Protein AF-A0A960QR96-F1 (afdb_monomer)

Foldseek 3Di:
DPDPCPDPVNVVLCVVLDDPVLVVVLVVLVVQLVVCVVVVPVVSNVVSVVVNVVSVCCSRPVD

Solvent-accessible surface area (backbone atoms only — not comparable to full-atom values): 3596 Å² total; per-residue (Å²): 134,80,69,73,86,80,38,74,71,54,53,54,47,52,62,73,51,61,45,74,66,57,50,51,52,51,54,51,42,52,47,51,28,51,48,20,55,74,68,69,34,66,67,54,26,50,52,35,47,53,52,45,52,50,54,50,43,29,58,69,71,74,98

Nearest PDB structures (foldseek):
  4b6x-assembly2_B  TM=8.288E-01  e=8.305E-01  Pseudomonas syringae pv. pisi
  8qhv-assembly1_0  TM=7.582E-01  e=6.176E+00  Synechocystis sp. PCC 6803
  8qfv-assembly1_0  TM=7.611E-01  e=6.974E+00  Synechocystis sp. PCC 6803
  6zvr-assembly1_C  TM=7.569E-01  e=7.876E+00  Nostoc punctiforme
  6zw4-assembly1_E  TM=7.315E-01  e=7.876E+00  Nostoc punctiforme

pLDDT: mean 87.38, std 14.49, range [45.78, 98.25]

Radius of gyration: 13.13 Å; Cα contacts (8 Å, |Δi|>4): 31; chains: 1; bounding box: 31×22×26 Å

Structure (mmCIF, N/CA/C/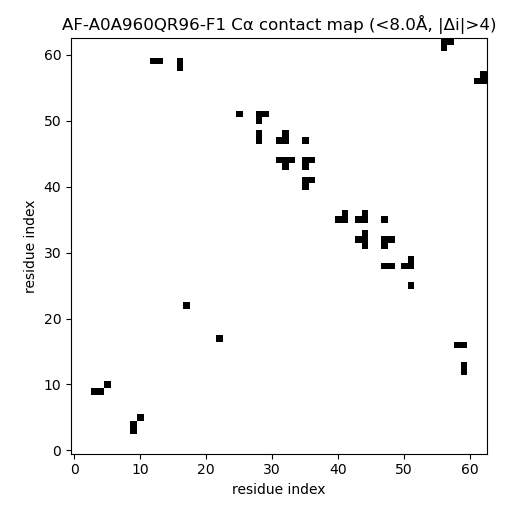O backbone):
data_AF-A0A960QR96-F1
#
_entry.id   AF-A0A960QR96-F1
#
loop_
_atom_site.group_PDB
_atom_site.id
_atom_site.type_symbol
_atom_site.label_atom_id
_atom_site.label_alt_id
_atom_site.label_comp_id
_atom_site.label_asym_id
_atom_site.label_entity_id
_atom_site.label_seq_id
_atom_site.pdbx_PDB_ins_code
_atom_site.Cartn_x
_atom_site.Cartn_y
_atom_site.Cartn_z
_atom_site.occupancy
_atom_site.B_iso_or_equiv
_atom_site.auth_seq_id
_atom_site.auth_comp_id
_atom_site.auth_asym_id
_atom_site.auth_atom_id
_atom_site.pdbx_PDB_model_num
ATOM 1 N N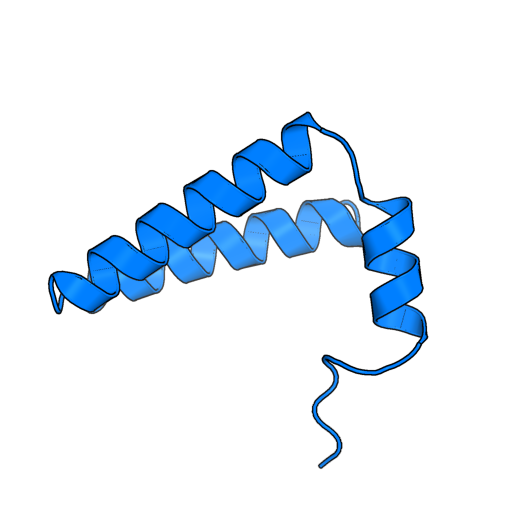 . LEU A 1 1 ? 16.844 -12.321 16.007 1.00 46.84 1 LEU A N 1
ATOM 2 C CA . LEU A 1 1 ? 16.046 -12.041 14.790 1.00 46.84 1 LEU A CA 1
ATOM 3 C C . LEU A 1 1 ? 16.617 -10.813 14.086 1.00 46.84 1 LEU A C 1
ATOM 5 O O . LEU A 1 1 ? 16.380 -9.701 14.536 1.00 46.84 1 LEU A O 1
ATOM 9 N N . ALA A 1 2 ? 17.384 -10.985 13.010 1.00 45.78 2 ALA A N 1
ATOM 10 C CA . ALA A 1 2 ? 17.755 -9.849 12.168 1.00 45.78 2 ALA A CA 1
ATOM 11 C C . ALA A 1 2 ? 16.539 -9.470 11.314 1.00 45.78 2 ALA A C 1
ATOM 13 O O . ALA A 1 2 ? 16.052 -10.287 10.529 1.00 45.78 2 ALA A O 1
ATOM 14 N N . ILE A 1 3 ? 16.023 -8.257 11.505 1.00 52.19 3 ILE A N 1
ATOM 15 C CA . ILE A 1 3 ? 14.902 -7.705 10.745 1.00 52.19 3 ILE A CA 1
ATOM 16 C C . ILE A 1 3 ? 15.255 -7.800 9.251 1.00 52.19 3 ILE A C 1
ATOM 18 O O . ILE A 1 3 ? 16.165 -7.130 8.770 1.00 52.19 3 ILE A O 1
ATOM 22 N N . VAL A 1 4 ? 14.517 -8.629 8.508 1.00 54.19 4 VAL A N 1
ATOM 23 C CA . VAL A 1 4 ? 14.726 -8.977 7.082 1.00 54.19 4 VAL A CA 1
ATOM 24 C C . VAL A 1 4 ? 14.828 -7.749 6.153 1.00 54.19 4 VAL A C 1
ATOM 26 O O . VAL A 1 4 ? 15.309 -7.845 5.027 1.00 54.19 4 VAL A O 1
ATOM 29 N N . ARG A 1 5 ? 14.433 -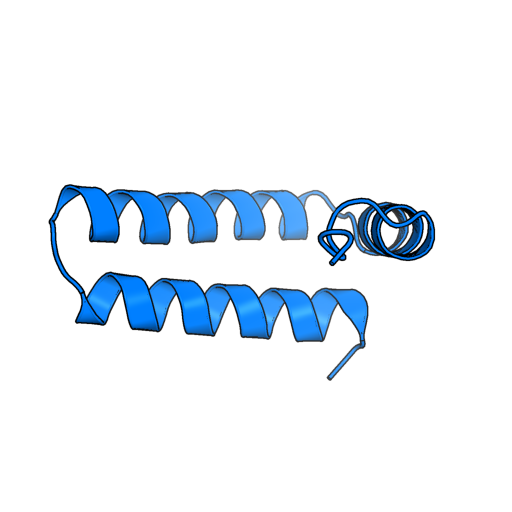6.562 6.633 1.00 51.84 5 ARG A N 1
ATOM 30 C CA . ARG A 1 5 ? 14.434 -5.288 5.898 1.00 51.84 5 ARG A CA 1
ATOM 31 C C . ARG A 1 5 ? 15.831 -4.779 5.514 1.00 51.84 5 ARG A C 1
ATOM 33 O O . ARG A 1 5 ? 15.900 -3.949 4.611 1.00 51.84 5 ARG A O 1
ATOM 40 N N . TYR A 1 6 ? 16.896 -5.265 6.159 1.00 54.97 6 TYR A N 1
ATOM 41 C CA . TYR A 1 6 ? 18.286 -4.846 5.923 1.00 54.97 6 TYR A CA 1
ATOM 42 C C . TYR A 1 6 ? 19.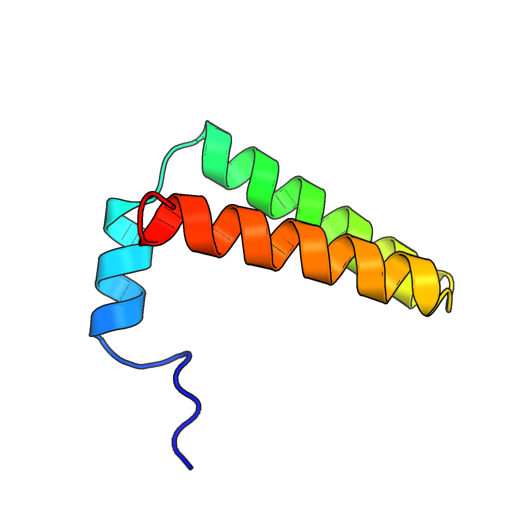179 -6.014 5.475 1.00 54.97 6 TYR A C 1
ATOM 44 O O . TYR A 1 6 ? 20.295 -6.190 5.951 1.00 54.97 6 TYR A O 1
ATOM 52 N N . ARG A 1 7 ? 18.665 -6.872 4.589 1.00 64.44 7 ARG A N 1
ATOM 53 C CA . ARG A 1 7 ? 19.482 -7.878 3.900 1.00 64.44 7 ARG A CA 1
ATOM 54 C C . ARG A 1 7 ? 19.776 -7.390 2.486 1.00 64.44 7 ARG A C 1
ATOM 56 O O . ARG A 1 7 ? 18.866 -6.923 1.805 1.00 64.44 7 ARG A O 1
ATOM 63 N N . GLU A 1 8 ? 21.024 -7.526 2.053 1.00 67.06 8 GLU A N 1
ATOM 64 C CA . GLU A 1 8 ? 21.514 -7.168 0.713 1.00 67.06 8 GLU A CA 1
ATOM 65 C C . GLU A 1 8 ? 20.568 -7.599 -0.439 1.00 67.06 8 GLU A C 1
ATOM 67 O O . GLU A 1 8 ? 20.250 -6.753 -1.280 1.00 67.06 8 GLU A O 1
ATOM 72 N N . PRO A 1 9 ? 19.947 -8.802 -0.429 1.00 76.81 9 PRO A N 1
ATOM 73 C CA . PRO A 1 9 ? 18.960 -9.193 -1.442 1.00 76.81 9 PRO A CA 1
ATOM 74 C C . PRO A 1 9 ? 17.750 -8.252 -1.566 1.00 76.81 9 PRO A C 1
ATOM 76 O O . PRO A 1 9 ? 17.263 -7.999 -2.667 1.00 76.81 9 PRO A O 1
ATOM 79 N N . MET A 1 10 ? 17.265 -7.686 -0.455 1.00 78.06 10 MET A N 1
ATOM 80 C CA . MET A 1 10 ? 16.122 -6.765 -0.475 1.00 78.06 10 MET A CA 1
ATOM 81 C C . MET A 1 10 ? 16.477 -5.407 -1.080 1.00 78.06 10 MET A C 1
ATOM 83 O O . MET A 1 10 ? 15.604 -4.752 -1.655 1.00 78.06 10 MET A O 1
ATOM 87 N N . GLN A 1 11 ? 17.731 -4.966 -0.954 1.00 80.56 11 GLN A N 1
ATOM 88 C CA . GLN A 1 11 ? 18.194 -3.735 -1.596 1.00 80.56 11 GLN A CA 1
ATOM 89 C C . GLN A 1 11 ? 18.302 -3.913 -3.111 1.00 80.56 11 GLN A C 1
ATOM 91 O O . GLN A 1 11 ? 17.809 -3.069 -3.858 1.00 80.56 11 GLN A O 1
ATOM 96 N N . VAL A 1 12 ? 18.836 -5.051 -3.561 1.00 84.75 12 VAL A N 1
ATOM 97 C CA . VAL A 1 12 ? 18.912 -5.389 -4.990 1.00 84.75 12 VAL A CA 1
ATOM 98 C C . VAL A 1 12 ? 17.515 -5.455 -5.617 1.00 84.75 12 VAL A C 1
ATOM 100 O O . VAL A 1 12 ? 17.284 -4.851 -6.664 1.00 84.75 12 VAL A O 1
ATOM 103 N N . LEU A 1 13 ? 16.550 -6.109 -4.958 1.00 83.88 13 LEU A N 1
ATOM 104 C CA . LEU A 1 13 ? 15.156 -6.157 -5.424 1.00 83.88 13 LEU A CA 1
ATOM 105 C C . LEU A 1 13 ? 14.518 -4.763 -5.505 1.00 83.88 13 LEU A C 1
ATOM 107 O O . LEU A 1 13 ? 13.858 -4.442 -6.490 1.00 83.88 13 LEU A O 1
ATOM 111 N N . ARG A 1 14 ? 14.744 -3.908 -4.497 1.00 83.94 14 ARG A N 1
ATOM 112 C CA . ARG A 1 14 ? 14.269 -2.513 -4.498 1.00 83.94 14 ARG A CA 1
ATOM 113 C C . ARG A 1 14 ? 14.805 -1.725 -5.680 1.00 83.94 14 ARG A C 1
ATOM 115 O O . ARG A 1 14 ? 14.033 -0.998 -6.295 1.00 83.94 14 ARG A O 1
ATOM 122 N N . HIS A 1 15 ? 16.098 -1.861 -5.957 1.00 85.88 15 HIS A N 1
ATOM 123 C CA . HIS A 1 15 ? 16.752 -1.140 -7.038 1.00 85.88 15 HIS A CA 1
ATOM 124 C C . HIS A 1 15 ? 16.223 -1.595 -8.403 1.00 85.88 15 HIS A C 1
ATOM 126 O O . HIS A 1 15 ? 15.819 -0.767 -9.208 1.00 85.88 15 HIS A O 1
ATOM 132 N N . ARG A 1 16 ? 16.119 -2.912 -8.626 1.00 86.38 16 ARG A N 1
ATOM 133 C CA . ARG A 1 16 ? 15.590 -3.480 -9.879 1.00 86.38 16 ARG A CA 1
ATOM 134 C C . ARG A 1 16 ? 14.124 -3.138 -10.131 1.00 86.38 16 ARG A C 1
ATOM 136 O O . ARG A 1 16 ? 13.728 -2.926 -11.268 1.00 86.38 16 ARG A O 1
ATOM 143 N N . ALA A 1 17 ? 13.309 -3.110 -9.081 1.00 85.25 17 ALA A N 1
ATOM 144 C CA . ALA A 1 17 ? 11.882 -2.840 -9.202 1.00 85.25 17 ALA A CA 1
ATOM 145 C C . ALA A 1 17 ? 11.548 -1.341 -9.290 1.00 85.25 17 ALA A C 1
ATOM 147 O O . ALA A 1 17 ? 10.372 -0.996 -9.429 1.00 85.25 17 ALA A O 1
ATOM 148 N N . PHE A 1 18 ? 12.537 -0.452 -9.176 1.00 89.94 18 PHE A N 1
ATOM 149 C CA . PHE A 1 18 ? 12.315 0.986 -9.168 1.00 89.94 18 PHE A CA 1
ATOM 150 C C . PHE A 1 18 ? 11.907 1.507 -10.552 1.00 89.94 18 PHE A C 1
ATOM 152 O O . PHE A 1 18 ? 12.639 1.352 -11.523 1.00 89.94 18 PHE A O 1
ATOM 159 N N . THR A 1 19 ? 10.770 2.200 -10.605 1.00 92.12 19 THR A N 1
ATOM 160 C CA . THR A 1 19 ? 10.422 3.141 -11.678 1.00 92.12 19 THR A CA 1
ATOM 161 C C . THR A 1 19 ? 9.811 4.406 -11.056 1.00 92.12 19 THR A C 1
ATOM 163 O O . THR A 1 19 ? 9.346 4.342 -9.906 1.00 92.12 19 THR A O 1
ATOM 166 N N . PRO A 1 20 ? 9.802 5.555 -11.758 1.00 92.38 20 PRO A N 1
ATOM 167 C CA . PRO A 1 20 ? 9.148 6.776 -11.282 1.00 92.38 20 PRO A CA 1
ATOM 168 C C . PRO A 1 20 ? 7.671 6.572 -10.914 1.00 92.38 20 PRO A C 1
ATOM 170 O O . PRO A 1 20 ? 7.226 7.040 -9.867 1.00 92.38 20 PRO A O 1
ATOM 173 N N . GLU A 1 21 ? 6.937 5.797 -11.709 1.00 92.31 21 GLU A N 1
ATOM 174 C CA . GLU A 1 21 ? 5.515 5.493 -11.507 1.00 92.31 21 GLU A CA 1
ATOM 175 C C . GLU A 1 21 ? 5.330 4.672 -10.229 1.00 92.31 21 GLU A C 1
ATOM 177 O O . GLU A 1 21 ? 4.583 5.048 -9.330 1.00 92.31 21 GLU A O 1
ATOM 182 N N . ARG A 1 22 ? 6.121 3.605 -10.064 1.00 90.56 22 ARG A N 1
ATOM 183 C CA . ARG A 1 22 ? 6.095 2.784 -8.845 1.00 90.56 22 ARG A CA 1
ATOM 184 C C . ARG A 1 22 ? 6.505 3.570 -7.606 1.00 90.56 22 ARG A C 1
ATOM 186 O O . ARG A 1 22 ? 6.051 3.267 -6.502 1.00 90.56 22 ARG A O 1
ATOM 193 N N . ARG A 1 23 ? 7.384 4.564 -7.758 1.00 92.56 23 ARG A N 1
ATOM 194 C CA . ARG A 1 23 ? 7.753 5.465 -6.664 1.00 92.56 23 ARG A CA 1
ATOM 195 C C . ARG A 1 23 ? 6.589 6.378 -6.292 1.00 92.56 23 ARG A C 1
ATOM 197 O O . ARG A 1 23 ? 6.365 6.572 -5.097 1.00 92.56 23 ARG A O 1
ATOM 204 N N . HIS A 1 24 ? 5.862 6.904 -7.273 1.00 94.62 24 HIS A N 1
ATOM 205 C CA . HIS A 1 24 ? 4.655 7.689 -7.040 1.00 94.62 24 HIS A CA 1
ATOM 206 C C . HIS A 1 24 ? 3.599 6.866 -6.286 1.00 94.62 24 HIS A C 1
ATOM 208 O O . HIS A 1 24 ? 3.171 7.273 -5.204 1.00 94.62 24 HIS A O 1
ATOM 214 N N . ASP A 1 25 ? 3.290 5.662 -6.773 1.00 94.06 25 ASP A N 1
ATOM 215 C CA . ASP A 1 25 ? 2.327 4.751 -6.142 1.00 94.06 25 ASP A CA 1
ATOM 216 C C . ASP A 1 25 ? 2.730 4.391 -4.709 1.00 94.06 25 ASP A C 1
ATOM 218 O O . ASP A 1 25 ? 1.912 4.432 -3.790 1.00 94.06 25 ASP A O 1
ATOM 222 N N . TYR A 1 26 ? 4.014 4.091 -4.489 1.00 93.62 26 TYR A N 1
ATOM 223 C CA . TYR A 1 26 ? 4.554 3.822 -3.157 1.00 93.62 26 TYR A CA 1
ATOM 224 C C . TYR A 1 26 ? 4.318 4.995 -2.197 1.00 93.62 26 TYR A C 1
ATOM 226 O O . TYR A 1 26 ? 3.873 4.787 -1.067 1.00 93.62 26 TYR A O 1
ATOM 234 N N . CYS A 1 27 ? 4.607 6.225 -2.629 1.00 96.25 27 CYS A N 1
ATOM 235 C CA . CYS A 1 27 ? 4.401 7.421 -1.814 1.00 96.25 27 CYS A CA 1
ATOM 236 C C . CYS A 1 27 ? 2.911 7.659 -1.518 1.00 96.25 27 CYS A C 1
ATOM 238 O O . CYS A 1 27 ? 2.563 8.001 -0.383 1.00 96.25 27 CYS A O 1
ATOM 240 N N . SER A 1 28 ? 2.040 7.443 -2.506 1.00 96.88 28 SER A N 1
ATOM 241 C CA . SER A 1 28 ? 0.588 7.567 -2.349 1.00 96.88 28 SER A CA 1
ATOM 242 C C . SER A 1 28 ? 0.049 6.566 -1.319 1.00 96.88 28 SER A C 1
ATOM 244 O O . SER A 1 28 ? -0.539 6.959 -0.311 1.00 96.88 28 SER A O 1
ATOM 246 N N . GLN A 1 29 ? 0.390 5.283 -1.466 1.00 97.12 29 GLN A N 1
ATOM 247 C CA . GLN A 1 29 ? -0.002 4.224 -0.528 1.00 97.12 29 GLN A CA 1
ATOM 248 C C . GLN A 1 29 ? 0.504 4.489 0.897 1.00 97.12 29 GLN A C 1
ATOM 250 O O . GLN A 1 29 ? -0.217 4.288 1.873 1.00 97.12 29 GLN A O 1
ATOM 255 N N . HIS A 1 30 ? 1.739 4.978 1.045 1.00 97.44 30 HIS A N 1
ATOM 256 C CA . HIS A 1 30 ? 2.266 5.369 2.355 1.00 97.44 30 HIS A CA 1
ATOM 257 C C . HIS A 1 30 ? 1.505 6.543 2.974 1.00 97.44 30 HIS A C 1
ATOM 259 O O . HIS A 1 30 ? 1.339 6.590 4.195 1.00 97.44 30 HIS A O 1
ATOM 265 N N . THR A 1 31 ? 1.037 7.477 2.14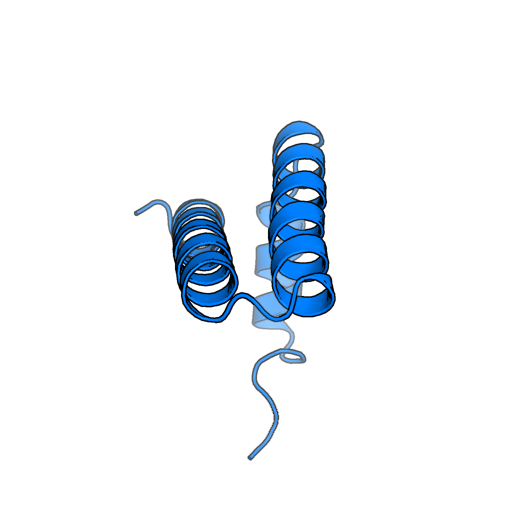9 1.00 98.00 31 THR A N 1
ATOM 266 C CA . THR A 1 31 ? 0.205 8.592 2.603 1.00 98.00 31 THR A CA 1
ATOM 267 C C . THR A 1 31 ? -1.147 8.088 3.100 1.00 98.00 31 THR A C 1
ATOM 269 O O . THR A 1 31 ? -1.554 8.478 4.192 1.00 98.00 31 THR A O 1
ATOM 272 N N . GLU A 1 32 ? -1.792 7.160 2.386 1.00 97.69 32 GLU A N 1
ATOM 273 C CA . GLU A 1 32 ? -3.040 6.520 2.834 1.00 97.69 32 GLU A CA 1
ATOM 274 C C . GLU A 1 32 ? -2.876 5.834 4.195 1.00 97.69 32 GLU A C 1
ATOM 276 O O . GLU A 1 32 ? -3.656 6.085 5.113 1.00 97.69 32 GLU A O 1
ATOM 281 N N . ILE A 1 33 ? -1.822 5.025 4.355 1.00 98.06 33 ILE A N 1
ATOM 282 C CA . ILE A 1 33 ? -1.523 4.342 5.622 1.00 98.06 33 ILE A CA 1
ATOM 283 C C . ILE A 1 33 ? -1.340 5.369 6.742 1.00 98.06 33 ILE A C 1
ATOM 285 O O . ILE A 1 33 ? -1.942 5.248 7.809 1.00 98.06 33 ILE A O 1
ATOM 289 N N . ARG A 1 34 ? -0.521 6.402 6.509 1.00 98.12 34 ARG A N 1
ATOM 290 C CA . ARG A 1 34 ? -0.258 7.441 7.511 1.00 98.12 34 ARG A CA 1
ATOM 291 C C . ARG A 1 34 ? -1.538 8.173 7.905 1.00 98.12 34 ARG A C 1
A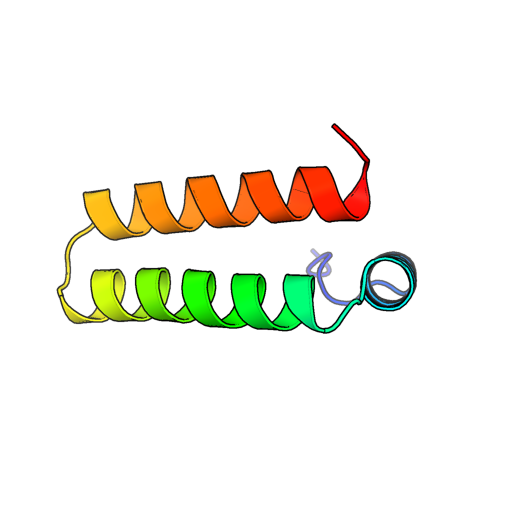TOM 293 O O . ARG A 1 34 ? -1.723 8.435 9.093 1.00 98.12 34 ARG A O 1
ATOM 300 N N . ASN A 1 35 ? -2.397 8.490 6.940 1.00 98.12 35 ASN A N 1
ATOM 301 C CA . ASN A 1 35 ? -3.658 9.183 7.179 1.00 98.12 35 ASN A CA 1
ATOM 302 C C . ASN A 1 35 ? -4.624 8.311 7.992 1.00 98.12 35 ASN A C 1
ATOM 304 O O . ASN A 1 35 ? -5.196 8.798 8.963 1.00 98.12 35 ASN A O 1
ATOM 308 N N . ALA A 1 36 ? -4.743 7.020 7.668 1.00 97.94 36 ALA A N 1
ATOM 309 C CA . ALA A 1 36 ? -5.569 6.083 8.429 1.00 97.94 36 ALA A CA 1
ATOM 310 C C . ALA A 1 36 ? -5.093 5.937 9.885 1.00 97.94 36 ALA A C 1
ATOM 312 O O . ALA A 1 36 ? -5.903 5.955 10.813 1.00 97.94 36 ALA A O 1
ATOM 313 N N . LEU A 1 37 ? -3.772 5.876 10.094 1.00 97.50 37 LEU A N 1
ATOM 314 C CA . LEU A 1 37 ? -3.176 5.846 11.431 1.00 97.50 37 LEU A CA 1
ATOM 315 C C . LEU A 1 37 ? -3.424 7.148 12.207 1.00 97.50 37 LEU A C 1
ATOM 317 O O . LEU A 1 37 ? -3.794 7.090 13.378 1.00 97.50 37 LEU A O 1
ATOM 321 N N . HIS A 1 38 ? -3.270 8.316 11.570 1.00 98.25 38 HIS A N 1
ATOM 32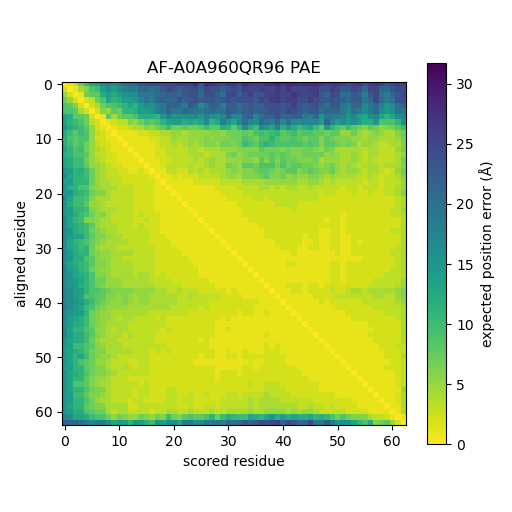2 C CA . HIS A 1 38 ? -3.573 9.608 12.204 1.00 98.25 38 HIS A CA 1
ATOM 323 C C . HIS A 1 38 ? -5.052 9.725 12.579 1.00 98.25 38 HIS A C 1
ATOM 325 O O . HIS A 1 38 ? -5.372 10.195 13.667 1.00 98.25 38 HIS A O 1
ATOM 331 N N . GLY A 1 39 ? -5.944 9.244 11.712 1.00 97.94 39 GLY A N 1
ATOM 332 C CA . GLY A 1 39 ? -7.381 9.183 11.969 1.00 97.94 39 GLY A CA 1
ATOM 333 C C . GLY A 1 39 ? -7.798 8.102 12.969 1.00 97.94 39 GLY A C 1
ATOM 334 O O . GLY A 1 39 ? -8.989 7.968 13.227 1.00 97.94 39 GLY A O 1
ATOM 335 N N . ARG A 1 40 ? -6.850 7.322 13.516 1.00 97.31 40 ARG A N 1
ATOM 336 C CA . ARG A 1 40 ? -7.100 6.186 14.420 1.00 97.31 40 ARG A CA 1
ATOM 337 C C . ARG A 1 40 ? -8.154 5.213 13.878 1.00 97.31 40 ARG A C 1
ATOM 339 O O . ARG A 1 40 ? -8.931 4.656 14.646 1.00 97.31 40 ARG A O 1
ATOM 346 N N . ASN A 1 41 ? -8.169 5.006 12.562 1.00 98.00 41 ASN A N 1
ATOM 347 C CA . ASN A 1 41 ? -9.088 4.088 11.902 1.00 98.00 41 ASN A CA 1
ATOM 348 C C . ASN A 1 41 ? -8.358 2.759 11.614 1.00 98.00 41 ASN A C 1
ATOM 350 O O . ASN A 1 41 ? -7.574 2.695 10.657 1.00 98.00 41 ASN A O 1
ATOM 354 N N . PRO A 1 42 ? -8.560 1.717 12.444 1.00 96.25 42 PRO A N 1
ATOM 355 C CA . PRO A 1 42 ? -7.828 0.460 12.319 1.00 96.25 42 PRO A CA 1
ATOM 356 C C . PRO A 1 42 ? -8.167 -0.293 11.030 1.00 96.25 42 PRO A C 1
ATOM 358 O O . PRO A 1 42 ? -7.258 -0.833 10.402 1.00 96.25 42 PRO A O 1
ATOM 361 N N . ASP A 1 43 ? -9.427 -0.269 10.592 1.00 98.06 43 ASP A N 1
ATOM 362 C CA . ASP A 1 43 ? -9.869 -0.965 9.379 1.00 98.06 43 ASP A CA 1
ATOM 363 C C . ASP A 1 43 ? -9.260 -0.322 8.131 1.00 98.06 43 ASP A C 1
ATOM 365 O O . ASP A 1 43 ? -8.668 -0.996 7.286 1.00 98.06 43 ASP A O 1
ATOM 369 N N . ALA A 1 44 ? -9.284 1.013 8.060 1.00 97.44 44 ALA A N 1
ATOM 370 C CA . ALA A 1 44 ? -8.648 1.744 6.969 1.00 97.44 44 ALA A CA 1
ATOM 371 C C . ALA A 1 44 ? -7.128 1.515 6.935 1.00 97.44 44 ALA A C 1
ATOM 373 O O . ALA A 1 44 ? -6.542 1.388 5.857 1.00 97.44 44 ALA A O 1
ATOM 374 N N . ALA A 1 45 ? -6.477 1.436 8.101 1.00 97.88 45 ALA A N 1
ATOM 375 C CA . ALA A 1 45 ? -5.046 1.166 8.186 1.00 97.88 45 ALA A CA 1
ATOM 376 C C . ALA A 1 45 ? -4.717 -0.265 7.736 1.00 97.88 45 ALA A C 1
ATOM 378 O O . ALA A 1 45 ? -3.748 -0.471 6.997 1.00 97.88 45 ALA A O 1
ATOM 379 N N . HIS A 1 46 ? -5.538 -1.238 8.140 1.00 97.75 46 HIS A N 1
ATOM 380 C CA . HIS A 1 46 ? -5.438 -2.625 7.701 1.00 97.75 46 HIS A CA 1
ATOM 381 C C . HIS A 1 46 ? -5.555 -2.729 6.176 1.00 97.75 46 HIS A C 1
ATOM 383 O O . HIS A 1 46 ? -4.673 -3.295 5.524 1.00 97.75 46 HIS A O 1
ATOM 389 N N . ASP A 1 47 ? -6.587 -2.127 5.590 1.00 98.12 47 ASP A N 1
ATOM 390 C CA . ASP A 1 47 ? -6.840 -2.222 4.155 1.00 98.12 47 ASP A CA 1
ATOM 391 C C . ASP A 1 47 ? -5.775 -1.503 3.325 1.00 98.12 47 ASP A C 1
ATOM 393 O O . ASP A 1 47 ? -5.304 -2.042 2.317 1.00 98.12 47 ASP A O 1
ATOM 397 N N . ALA A 1 48 ? -5.329 -0.323 3.767 1.00 97.69 48 ALA A N 1
ATOM 398 C CA . ALA A 1 48 ? -4.239 0.404 3.122 1.00 97.69 48 ALA A CA 1
ATOM 399 C C . ALA A 1 48 ? -2.929 -0.400 3.158 1.00 97.69 48 ALA A C 1
ATOM 401 O O . ALA A 1 48 ? -2.239 -0.522 2.142 1.00 97.69 48 ALA A O 1
ATOM 402 N N . MET A 1 49 ? -2.610 -1.027 4.297 1.00 97.69 49 MET A N 1
ATOM 403 C CA . MET A 1 49 ? -1.435 -1.890 4.417 1.00 97.69 49 MET A CA 1
ATOM 404 C C . MET A 1 49 ? -1.554 -3.137 3.536 1.00 97.69 49 MET A C 1
ATOM 406 O O . MET A 1 49 ? -0.597 -3.502 2.852 1.00 97.69 49 MET A O 1
ATOM 410 N N . LYS A 1 50 ? -2.725 -3.779 3.496 1.00 97.50 50 LYS A N 1
ATOM 411 C CA . LYS A 1 50 ? -2.973 -4.955 2.653 1.00 97.50 50 LYS A CA 1
ATOM 412 C C . LYS A 1 50 ? -2.761 -4.633 1.173 1.00 97.50 50 LYS A C 1
ATOM 414 O O . LYS A 1 50 ? -2.051 -5.373 0.488 1.00 97.50 50 LYS A O 1
ATOM 419 N N . ARG A 1 51 ? -3.312 -3.513 0.687 1.00 96.31 51 ARG A N 1
ATOM 420 C CA . ARG A 1 51 ? -3.091 -3.036 -0.691 1.00 96.31 51 ARG A CA 1
ATOM 421 C C . ARG A 1 51 ? -1.618 -2.741 -0.959 1.00 96.31 51 ARG A C 1
ATOM 423 O O . ARG A 1 51 ? -1.085 -3.196 -1.970 1.00 96.31 51 ARG A O 1
ATOM 430 N N . HIS A 1 52 ? -0.950 -2.048 -0.037 1.00 96.31 52 HIS A N 1
ATOM 431 C CA . HIS A 1 52 ? 0.477 -1.758 -0.146 1.00 96.31 52 HIS A CA 1
ATOM 432 C C . HIS A 1 52 ? 1.310 -3.039 -0.280 1.00 96.31 52 HIS A C 1
ATOM 434 O O . HIS A 1 52 ? 2.111 -3.170 -1.202 1.00 96.31 52 HIS A O 1
ATOM 440 N N . LEU A 1 53 ? 1.092 -4.028 0.589 1.00 94.69 53 LEU A N 1
ATOM 441 C CA . LEU A 1 53 ? 1.822 -5.296 0.545 1.00 94.69 53 LEU A CA 1
ATOM 442 C C . LEU A 1 53 ? 1.559 -6.079 -0.747 1.00 94.69 53 LEU A C 1
ATOM 444 O O . LEU A 1 53 ? 2.499 -6.641 -1.308 1.00 94.69 53 LEU A O 1
ATOM 448 N N . ALA A 1 54 ? 0.325 -6.074 -1.258 1.00 94.25 54 ALA A N 1
ATOM 449 C CA . ALA A 1 54 ? 0.001 -6.692 -2.543 1.00 94.25 54 ALA A CA 1
ATOM 450 C C . ALA A 1 54 ? 0.741 -6.013 -3.710 1.00 94.25 54 ALA A C 1
ATOM 452 O O . ALA A 1 54 ? 1.334 -6.698 -4.543 1.00 94.25 54 ALA A O 1
ATOM 453 N N . ALA A 1 55 ? 0.788 -4.676 -3.738 1.00 92.50 55 ALA A N 1
ATOM 454 C CA . ALA A 1 55 ? 1.553 -3.932 -4.740 1.00 92.50 55 ALA A CA 1
ATOM 455 C C . ALA A 1 55 ? 3.058 -4.241 -4.654 1.00 92.50 55 ALA A C 1
ATOM 457 O O . ALA A 1 55 ? 3.731 -4.396 -5.673 1.00 92.50 55 ALA A O 1
ATOM 458 N N . ARG A 1 56 ? 3.591 -4.394 -3.437 1.00 91.50 56 ARG A N 1
ATOM 459 C CA . ARG A 1 56 ? 4.995 -4.764 -3.206 1.00 91.50 56 ARG A CA 1
ATOM 460 C C . ARG A 1 56 ? 5.304 -6.182 -3.652 1.00 91.50 56 ARG A C 1
ATOM 462 O O . ARG A 1 56 ? 6.359 -6.398 -4.238 1.00 91.50 56 ARG A O 1
ATOM 469 N N . ARG A 1 57 ? 4.389 -7.123 -3.416 1.00 90.44 57 ARG A N 1
ATOM 470 C CA . ARG A 1 57 ? 4.518 -8.497 -3.903 1.00 90.44 57 ARG A CA 1
ATOM 471 C C . ARG A 1 57 ? 4.577 -8.523 -5.432 1.00 90.44 57 ARG A C 1
ATOM 473 O O . ARG A 1 57 ? 5.560 -9.025 -5.969 1.00 90.44 57 ARG A O 1
ATOM 480 N N . ARG A 1 58 ? 3.626 -7.866 -6.107 1.00 90.12 58 ARG A N 1
ATOM 481 C CA . ARG A 1 58 ? 3.606 -7.712 -7.575 1.00 90.12 58 ARG A CA 1
ATOM 482 C C . ARG A 1 58 ? 4.900 -7.100 -8.106 1.00 90.12 58 ARG A C 1
ATOM 484 O O . ARG A 1 58 ? 5.519 -7.638 -9.016 1.00 90.12 58 ARG A O 1
ATOM 491 N N . ALA A 1 59 ? 5.344 -5.993 -7.510 1.00 87.94 59 ALA A N 1
ATOM 492 C CA . ALA A 1 59 ? 6.529 -5.272 -7.972 1.00 87.94 59 ALA A CA 1
ATOM 493 C C . ALA A 1 59 ? 7.833 -6.072 -7.818 1.00 87.94 59 ALA A C 1
ATOM 495 O O . ALA A 1 59 ? 8.773 -5.848 -8.578 1.00 87.94 59 ALA A O 1
ATOM 496 N N . TYR A 1 60 ? 7.916 -6.958 -6.824 1.00 87.88 60 TYR A N 1
ATOM 497 C CA . TYR A 1 60 ? 9.138 -7.705 -6.510 1.00 87.88 60 TYR A CA 1
ATOM 498 C C . TYR A 1 60 ? 9.184 -9.098 -7.105 1.00 87.88 60 TYR A C 1
ATOM 500 O O . TYR A 1 60 ? 10.275 -9.576 -7.408 1.00 87.88 60 TYR A O 1
ATOM 508 N N . PHE A 1 61 ?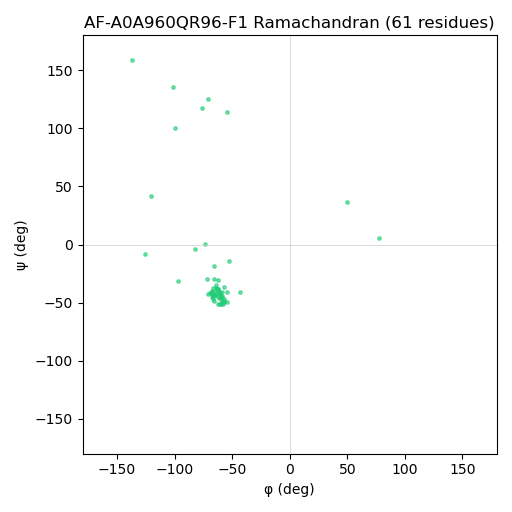 8.026 -9.732 -7.257 1.00 87.00 61 PHE A N 1
ATOM 509 C CA . PHE A 1 61 ? 7.934 -11.146 -7.600 1.00 87.00 61 PHE A CA 1
ATOM 510 C C . PHE A 1 61 ? 7.079 -11.415 -8.844 1.00 87.00 61 PHE A C 1
ATOM 512 O O . PHE A 1 61 ? 7.090 -12.536 -9.331 1.00 87.00 61 PHE A O 1
ATOM 519 N N . GLY A 1 62 ? 6.382 -10.411 -9.391 1.00 79.31 62 GLY A N 1
ATOM 520 C CA . GLY A 1 62 ? 5.607 -10.545 -10.632 1.00 79.31 62 GLY A CA 1
ATOM 521 C C . GLY A 1 62 ? 4.253 -11.257 -10.504 1.00 79.31 62 GLY A C 1
ATOM 522 O O . GLY A 1 62 ? 3.614 -11.476 -11.526 1.00 79.31 62 GLY A O 1
ATOM 523 N N . GLU A 1 63 ? 3.813 -11.595 -9.285 1.00 58.84 63 GLU A N 1
ATOM 524 C CA . GLU A 1 63 ? 2.517 -12.240 -8.974 1.00 58.84 63 GLU A CA 1
ATOM 525 C C . GLU A 1 63 ? 1.403 -11.230 -8.665 1.00 58.84 63 GLU A C 1
ATOM 527 O O . GLU A 1 63 ? 1.595 -10.443 -7.709 1.00 58.84 63 GLU A O 1
#

Sequence (63 aa):
LAIVRYREPMQVLRHRAFTPERRHDYCSQHTEIRNALHGRNPDAAHDAMKRHLAARRRAYFGE

Mean predicted aligned error: 5.7 Å

Secondary structure (DSSP, 8-state):
---GGG-HHHHHHHHHT--HHHHHHHHHHHHHHHHHHHTT-HHHHHHHHHHHHHHHHHHHH--

=== Feature glossary ===
Reading guide. The protein is described through the following features:

Foldseek 3Di. A 3Di character summarizes, for each residue, the relative orientation of the Cα frame of its nearest spatial neighbor. Because it encodes fold topology rather than chemistry, 3Di alignments detect remote structural similarity that sequence alignment misses.

Contact-map, Ramachandran, and PAE plots. Plot images: a contact map (which residues are close in 3D, as an N×N binary image), a Ramachandran scatter (backbone torsion angles, revealing secondary-structure composition at a glance), and — for AlphaFold structures — a PAE heatmap (pairwise prediction confidence).

Radius of gyration, Cα contacts, bounding box. Radius of gyration (Rg) is the root-mean-square distance of Cα atoms from their centroid — a single number for overall size and compactness. A globular domain of N residues has Rg ≈ 2.2·N^0.38 Å; an extended or disordered chain has a much larger Rg. The Cα contact count is the number of residue pairs whose Cα atoms are within 8 Å and are more than four positions apart in sequence — a standard proxy for tertiary packing density. The bounding box is the smallest axis-aligned box enclosing all Cα atoms.

Secondary structure (8-state, DSSP). Eight-state secondary structure (DSSP): H is the canonical α-helix, G the tighter 3₁₀-helix, I the wider π-helix; E/B are β-structure, T and S are turns and bends, and '-' is everything else. DSSP derives these from the pattern of main-chain N–H···O=C hydrogen bonds, not from the sequence.

B-factor. B-factor (Debye–Waller factor) reflects atomic displacement in the crystal lattice. It is an experimental observable (units Å²), not a prediction; low values mean the atom is pinned down, high values mean it moves or is heterogeneous across the crystal.

pLDDT. pLDDT is the predicted lDDT-Cα score: AlphaFold's confidence that the local environment of each residue (all inter-atomic distances within 15 Å) is correctly placed. It is a per-residue number between 0 and 100, with higher meaning more reliable.

Nearest PDB structures. Nearest PDB neighbors are the top structural matches found by Foldseek when searching this structure against the entire Protein Data Bank. Each hit reports a TM-score (0 to 1; >0.5 almost always implies the same fold) and an E-value. These are *structural* homologs — they may share no detectable sequence similarity.

Solvent-accessible surface area. Accessible surface area quantifies burial. A residue with SASA near zero is packed into the hydrophobic core; one with SASA >100 Å² sits on the surface. Computed here via the Shrake–Rupley numerical algorithm with a 1.4 Å probe.

Rendered structure images. Structure images are PyMOL renders from six orthogonal camera directions. Cartoon representation draws helices as coils and strands as arrows; sticks shows the backbone as bonds; surface shows the solvent-excluded envelope. Rainbow coloring maps sequence position to hue (blue→red, N→C); chain coloring assigns a distinct color per p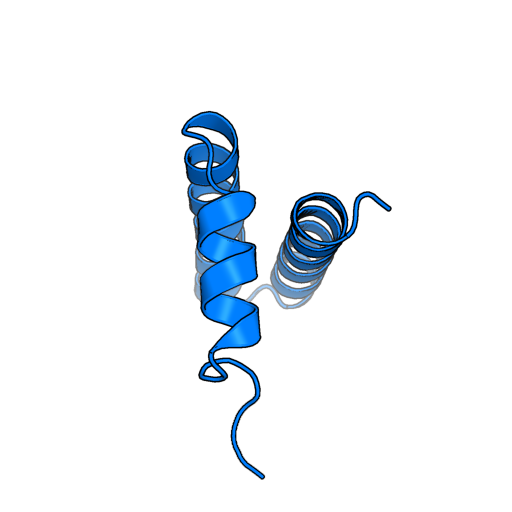olypeptide.

Backbone torsions (φ/ψ). φ (phi) and ψ (psi) are the two rotatable backbone dihedrals per residue: φ is the C(i-1)–N–Cα–C torsion, ψ is the N–Cα–C–N(i+1) torsion, both in degrees on (−180°, 180°]. α-helical residues cluster near (−60°, −45°); β-strand residues near (−120°, +130°). A Ramachandran plot is simply a scatter of (φ, ψ) for every residue.

Predicted aligned error. Predicted Aligned Error (PAE) is an AlphaFold confidence matrix: entry (i, j) is the expected error in the position of residue j, in ångströms, when the prediction is superimposed on the true structure at residue i. Low PAE within a block of residues means that block is internally rigid and well-predicted; high PAE between two blocks means their relative placement is uncertain even if each block individually is confident.

mmCIF coordinates. Structure coordinates are given as an mmCIF _atom_site loop: one row per atom with element, residue name, chain id, sequence number, and x/y/z position in Å. Only the four main-chain atoms per residue are included here; side chains are omitted to keep the record compact.

InterPro / GO / CATH / organism. Database cross-references. InterPro integrates a dozen domain/family signature databases into unified entries with residue-range hits. GO terms attach function/process/location labels with evidence codes. CATH codes position the fold in a four-level structural taxonomy. Organism is the NCBI-taxonomy species name.

Secondary structure (3-state, P-SEA). SS3 is a coarse helix/strand/coil call (letters a/b/c) made by the P-SEA algorithm from inter-Cα distances and dihedrals. It is less detailed than DSSP but needs only Cα positions.

Sequence. Sequence gives the chain of amino acids in standard one-letter code (A=alanine, C=cysteine, …, Y=tyrosine), read N→C. It is the only feature that is directly encoded by the gene; all structural features are derived from the folded form of this sequence.